Protein AF-A0A829RAF0-F1 (afdb_monomer_lite)

Organism: NCBI:txid1265827

Secondary structure (DSSP, 8-state):
-HHHHTT---SSHHHHHHHHHHTT--HHHHHHHHHHHHHHHHS--TT---SSS-HHHHHHHHHHHHHHHIIIIIHHHHHHHHHHTS-HHHHHHHHHHHT-

pLDDT: mean 83.99, std 12.8, range [47.84, 96.81]

Sequence (100 aa):
MLLHHLNYHGKSIDSSIKKAVEQGLSPKIQKAMDTLRVIGNNSVHPGQIDVHDDKETAKTLLLLLNVIVEHQITTPNMIDSLFDELPEGAKKHIEKRDKN

Structure (mmCIF, N/CA/C/O backbone):
data_AF-A0A829RAF0-F1
#
_entry.id   AF-A0A829RAF0-F1
#
loop_
_atom_site.group_PDB
_atom_site.id
_atom_site.type_symbol
_atom_site.label_atom_id
_atom_site.label_alt_id
_atom_site.label_comp_id
_atom_site.label_asym_id
_atom_site.label_entity_id
_atom_site.label_seq_id
_atom_site.pdbx_PDB_ins_code
_atom_site.Cartn_x
_atom_site.Cartn_y
_atom_site.Cartn_z
_atom_site.occupancy
_atom_site.B_iso_or_equiv
_atom_site.auth_seq_id
_atom_site.auth_comp_id
_atom_site.auth_asym_id
_atom_site.auth_atom_id
_atom_site.pdbx_PDB_model_num
ATOM 1 N N . MET A 1 1 ? -5.363 0.437 -14.831 1.00 63.09 1 MET A N 1
ATOM 2 C CA . MET A 1 1 ? -4.052 0.621 -14.166 1.00 63.09 1 MET A CA 1
ATOM 3 C C . MET A 1 1 ? -4.282 0.586 -12.657 1.00 63.09 1 MET A C 1
ATOM 5 O O . MET A 1 1 ? -5.247 1.206 -12.230 1.00 63.09 1 MET A O 1
ATOM 9 N N . LEU A 1 2 ? -3.471 -0.143 -11.875 1.00 74.94 2 LEU A N 1
ATOM 10 C CA . LEU A 1 2 ? -3.693 -0.417 -10.436 1.00 74.94 2 LEU A CA 1
ATOM 11 C C . LEU A 1 2 ? -4.069 0.826 -9.612 1.00 74.94 2 LEU A C 1
ATOM 13 O O . LEU A 1 2 ? -5.008 0.782 -8.830 1.00 74.94 2 LEU A O 1
ATOM 17 N N . LEU A 1 3 ? -3.389 1.951 -9.836 1.00 78.75 3 LEU A N 1
ATOM 18 C CA . LEU A 1 3 ? -3.630 3.196 -9.097 1.00 78.75 3 LEU A CA 1
ATOM 19 C C . LEU A 1 3 ? -5.065 3.724 -9.257 1.00 78.75 3 LEU A C 1
ATOM 21 O O . LEU A 1 3 ? -5.618 4.272 -8.314 1.00 78.75 3 LEU A O 1
ATOM 25 N N . HIS A 1 4 ? -5.712 3.488 -10.403 1.00 80.62 4 HIS A N 1
ATOM 26 C CA . HIS A 1 4 ? -7.125 3.841 -10.581 1.00 80.62 4 HIS A CA 1
ATOM 27 C C . HIS A 1 4 ? -8.058 2.957 -9.752 1.00 80.62 4 HIS A C 1
ATOM 29 O O . HIS A 1 4 ? -9.104 3.430 -9.328 1.00 80.62 4 HIS A O 1
ATOM 35 N N . HIS A 1 5 ? -7.699 1.690 -9.533 1.00 81.19 5 HIS A N 1
ATOM 36 C CA . HIS A 1 5 ? -8.484 0.789 -8.688 1.00 81.19 5 HIS A CA 1
ATOM 37 C C . HIS A 1 5 ? -8.390 1.181 -7.208 1.00 81.19 5 HIS A C 1
ATOM 39 O O . HIS A 1 5 ? -9.333 0.985 -6.457 1.00 81.19 5 HIS A O 1
ATOM 45 N N . LEU A 1 6 ? -7.281 1.816 -6.821 1.00 81.25 6 LEU A N 1
ATOM 46 C CA . LEU A 1 6 ? -7.078 2.409 -5.500 1.00 81.25 6 LEU A CA 1
ATOM 47 C C . LEU A 1 6 ? -7.655 3.836 -5.382 1.00 81.25 6 LEU A C 1
ATOM 49 O O . LEU A 1 6 ? -7.320 4.556 -4.451 1.00 81.25 6 LEU A O 1
ATOM 53 N N . ASN A 1 7 ? -8.490 4.275 -6.334 1.00 82.56 7 ASN A N 1
ATOM 54 C CA . ASN A 1 7 ? -9.079 5.624 -6.403 1.00 82.56 7 ASN A CA 1
ATOM 55 C C . ASN A 1 7 ? -8.063 6.783 -6.520 1.00 82.56 7 ASN A C 1
ATOM 57 O O . ASN A 1 7 ? -8.406 7.960 -6.369 1.00 82.56 7 ASN A O 1
ATOM 61 N N . TYR A 1 8 ? -6.810 6.489 -6.876 1.00 82.75 8 TYR A N 1
ATOM 62 C CA . TYR A 1 8 ? -5.773 7.487 -7.128 1.00 82.75 8 TYR A CA 1
ATOM 63 C C . TYR A 1 8 ? -5.784 7.912 -8.601 1.00 82.75 8 TYR A C 1
ATOM 65 O O . TYR A 1 8 ? -4.987 7.458 -9.424 1.00 82.75 8 TYR A O 1
ATOM 73 N N . HIS A 1 9 ? -6.723 8.788 -8.959 1.00 81.69 9 HIS A N 1
ATOM 74 C CA . HIS A 1 9 ? -6.899 9.250 -10.340 1.00 81.69 9 HIS A CA 1
ATOM 75 C C . HIS A 1 9 ? -5.952 10.403 -10.693 1.00 81.69 9 HIS A C 1
ATOM 77 O O . HIS A 1 9 ? -6.210 11.548 -10.320 1.00 81.69 9 HIS A O 1
ATOM 83 N N . GLY A 1 10 ? -4.884 10.147 -11.445 1.00 77.81 10 GLY A N 1
ATOM 84 C CA . GLY A 1 10 ? -3.968 11.168 -11.965 1.00 77.81 10 GLY A CA 1
ATOM 85 C C . GLY A 1 10 ? -3.955 11.252 -13.496 1.00 77.81 10 GLY A C 1
ATOM 86 O O . GLY A 1 10 ? -4.405 10.346 -14.188 1.00 77.81 10 GLY A O 1
ATOM 87 N N . LYS A 1 11 ? -3.408 12.347 -14.040 1.00 80.88 11 LYS A N 1
ATOM 88 C CA . LYS A 1 11 ? -3.157 12.497 -15.492 1.00 80.88 11 LYS A CA 1
ATOM 89 C C . LYS A 1 11 ? -1.981 11.631 -15.973 1.00 80.88 11 LYS A C 1
ATOM 91 O O . LYS A 1 11 ? -1.872 11.328 -17.153 1.00 80.88 11 LYS A O 1
ATOM 96 N N . SER A 1 12 ? -1.100 11.258 -15.051 1.00 83.50 12 SER A N 1
ATOM 97 C CA . SER A 1 12 ? 0.061 10.381 -15.218 1.00 83.50 12 SER A CA 1
ATOM 98 C C . SER A 1 12 ? 0.228 9.479 -13.987 1.00 83.50 12 SER A C 1
ATOM 100 O O . SER A 1 12 ? -0.347 9.761 -12.927 1.00 83.50 12 SER A O 1
ATOM 102 N N . ILE A 1 13 ? 1.049 8.426 -14.095 1.00 81.12 13 ILE A N 1
ATOM 103 C CA . ILE A 1 13 ? 1.405 7.556 -12.955 1.00 81.12 13 ILE A CA 1
ATOM 104 C C . ILE A 1 13 ? 1.984 8.388 -11.806 1.00 81.12 13 ILE A C 1
ATOM 106 O O . ILE A 1 13 ? 1.534 8.259 -10.676 1.00 81.12 13 ILE A O 1
ATOM 110 N N . ASP A 1 14 ? 2.901 9.305 -12.113 1.00 86.00 14 ASP A N 1
ATOM 111 C CA . ASP A 1 14 ? 3.519 10.214 -11.142 1.00 86.00 14 ASP A CA 1
ATOM 112 C C . ASP A 1 14 ? 2.475 11.054 -10.383 1.00 86.00 14 ASP A C 1
ATOM 114 O O . ASP A 1 14 ? 2.416 11.043 -9.154 1.00 86.00 14 ASP A O 1
ATOM 118 N N . SER A 1 15 ? 1.539 11.678 -11.108 1.00 87.00 15 SER A N 1
ATOM 119 C CA . SER A 1 15 ? 0.463 12.452 -10.474 1.00 87.00 15 SER A CA 1
ATOM 120 C C . SER A 1 15 ? -0.509 11.590 -9.657 1.00 87.00 15 SER A C 1
ATOM 122 O O . SER A 1 15 ? -1.127 12.088 -8.719 1.00 87.00 15 SER A O 1
ATOM 124 N N . SER A 1 16 ? -0.645 10.306 -9.999 1.00 85.62 16 SER A N 1
ATOM 125 C CA . SER A 1 16 ? -1.468 9.351 -9.251 1.00 85.62 16 SER A CA 1
ATOM 126 C C . SER A 1 16 ? -0.775 8.955 -7.943 1.00 85.62 16 SER A C 1
ATOM 128 O O . SER A 1 16 ? -1.414 8.947 -6.896 1.00 85.62 16 SER A O 1
ATOM 130 N N . ILE A 1 17 ? 0.543 8.722 -7.977 1.00 85.62 17 ILE A N 1
ATOM 131 C CA . ILE A 1 17 ? 1.361 8.464 -6.781 1.00 85.62 17 ILE A CA 1
ATOM 132 C C . ILE A 1 17 ? 1.329 9.677 -5.847 1.00 85.62 17 ILE A C 1
ATOM 134 O O . ILE A 1 17 ? 1.093 9.519 -4.652 1.00 85.62 17 ILE A O 1
ATOM 138 N N . LYS A 1 18 ? 1.472 10.897 -6.382 1.00 87.69 18 LYS A N 1
ATOM 139 C CA . LYS A 1 18 ? 1.368 12.125 -5.580 1.00 87.69 18 LYS A CA 1
ATOM 140 C C . LYS A 1 18 ? 0.036 12.214 -4.825 1.00 87.69 18 LYS A C 1
ATOM 142 O O . LYS A 1 18 ? 0.035 12.491 -3.630 1.00 87.69 18 LYS A O 1
ATOM 147 N N . LYS A 1 19 ? -1.086 11.924 -5.494 1.00 88.00 19 LYS A N 1
ATOM 148 C CA . LYS A 1 19 ? -2.410 11.891 -4.849 1.00 88.00 19 LYS A CA 1
ATOM 149 C C . LYS A 1 19 ? -2.517 10.819 -3.772 1.00 88.00 19 LYS A C 1
ATOM 151 O O . LYS A 1 19 ? -3.146 11.059 -2.749 1.00 88.00 19 LYS A O 1
ATOM 156 N N . ALA A 1 20 ? -1.907 9.655 -3.984 1.00 85.31 20 ALA A N 1
ATOM 157 C CA . ALA A 1 20 ? -1.882 8.604 -2.976 1.00 85.31 20 ALA A CA 1
ATOM 158 C C . ALA A 1 20 ? -1.172 9.075 -1.697 1.00 85.31 20 ALA A C 1
ATOM 160 O O . ALA A 1 20 ? -1.678 8.882 -0.595 1.00 85.31 20 ALA A O 1
ATOM 161 N N . VAL A 1 21 ? -0.041 9.769 -1.842 1.00 88.12 21 VAL A N 1
ATOM 162 C CA . VAL A 1 21 ? 0.699 10.359 -0.714 1.00 88.12 21 VAL A CA 1
ATOM 163 C C . VAL A 1 21 ? -0.134 11.411 0.019 1.00 88.12 21 VAL A C 1
ATOM 165 O O . VAL A 1 21 ? -0.197 11.386 1.245 1.00 88.12 21 VAL A O 1
ATOM 168 N N . GLU A 1 22 ? -0.824 12.291 -0.711 1.00 87.75 22 GLU A N 1
ATOM 169 C CA . GLU A 1 22 ? -1.745 13.283 -0.128 1.00 87.75 22 GLU A CA 1
ATOM 170 C C . GLU A 1 22 ? -2.890 12.630 0.670 1.00 87.75 22 GLU A C 1
ATOM 172 O O . GLU A 1 22 ? -3.382 13.217 1.629 1.00 87.75 22 GLU A O 1
ATOM 177 N N . GLN A 1 23 ? -3.281 11.402 0.316 1.00 85.75 23 GLN A N 1
ATOM 178 C CA . GLN A 1 23 ? -4.303 10.609 1.009 1.00 85.75 23 GLN A CA 1
ATOM 179 C C . GLN A 1 23 ? -3.743 9.728 2.141 1.00 85.75 23 GLN A C 1
ATOM 181 O O . GLN A 1 23 ? -4.462 8.891 2.682 1.00 85.75 23 GLN A O 1
ATOM 186 N N . GLY A 1 24 ? -2.477 9.913 2.527 1.00 85.62 24 GLY A N 1
ATOM 187 C CA . GLY A 1 24 ? -1.875 9.219 3.669 1.00 85.62 24 GLY A CA 1
ATOM 188 C C . GLY A 1 24 ? -1.171 7.906 3.326 1.00 85.62 24 GLY A C 1
ATOM 189 O O . GLY A 1 24 ? -0.927 7.095 4.221 1.00 85.62 24 GLY A O 1
ATOM 190 N N . LEU A 1 25 ? -0.811 7.679 2.056 1.00 88.25 25 LEU A N 1
ATOM 191 C CA . LEU A 1 25 ? -0.010 6.517 1.674 1.00 88.25 25 LEU A CA 1
ATOM 192 C C . LEU A 1 25 ? 1.313 6.479 2.456 1.00 88.25 25 LEU A C 1
ATOM 194 O O . LEU A 1 25 ? 2.054 7.460 2.526 1.00 88.25 25 LEU A O 1
ATOM 198 N N . SER A 1 26 ? 1.646 5.305 2.992 1.00 90.62 26 SER A N 1
ATOM 199 C CA . SER A 1 26 ? 2.917 5.083 3.683 1.00 90.62 26 SER A CA 1
ATOM 200 C C . SER A 1 26 ? 4.118 5.427 2.783 1.00 90.62 26 SER A C 1
ATOM 202 O O . SER A 1 26 ? 4.180 4.943 1.645 1.00 90.62 26 SER A O 1
ATOM 204 N N . PRO A 1 27 ? 5.146 6.137 3.297 1.00 91.38 27 PRO A N 1
ATOM 205 C CA . PRO A 1 27 ? 6.362 6.446 2.539 1.00 91.38 27 PRO A CA 1
ATOM 206 C C . PRO A 1 27 ? 7.074 5.209 1.972 1.00 91.38 27 PRO A C 1
ATOM 208 O O . PRO A 1 27 ? 7.778 5.291 0.967 1.00 91.38 27 PRO A O 1
ATOM 211 N N . LYS A 1 28 ? 6.909 4.038 2.605 1.00 91.56 28 LYS A N 1
ATOM 212 C CA . LYS A 1 28 ? 7.470 2.774 2.100 1.00 91.56 28 LYS A CA 1
ATOM 213 C C . LYS A 1 28 ? 6.742 2.288 0.846 1.00 91.56 28 LYS A C 1
ATOM 215 O O . LYS A 1 28 ? 7.393 1.837 -0.091 1.00 91.56 28 LYS A O 1
ATOM 220 N N . ILE A 1 29 ? 5.415 2.408 0.815 1.00 91.06 29 ILE A N 1
ATOM 221 C CA . ILE A 1 29 ? 4.608 1.999 -0.339 1.00 91.06 29 ILE A CA 1
ATOM 222 C C . ILE A 1 29 ? 4.778 2.986 -1.492 1.00 91.06 29 ILE A C 1
ATOM 224 O O . ILE A 1 29 ? 4.894 2.555 -2.636 1.00 91.06 29 ILE A O 1
ATOM 228 N N . GLN A 1 30 ? 4.922 4.282 -1.200 1.00 91.50 30 GLN A N 1
ATOM 229 C CA . GLN A 1 30 ? 5.307 5.271 -2.207 1.00 91.50 30 GLN A CA 1
ATOM 230 C C . GLN A 1 30 ? 6.608 4.866 -2.918 1.00 91.50 30 GLN A C 1
ATOM 232 O O . GLN A 1 30 ? 6.632 4.770 -4.142 1.00 91.50 30 GLN A O 1
ATOM 237 N N . LYS A 1 31 ? 7.664 4.530 -2.162 1.00 92.56 31 LYS A N 1
ATOM 238 C CA . LYS A 1 31 ? 8.936 4.062 -2.742 1.00 92.56 31 LYS A CA 1
ATOM 239 C C . LYS A 1 31 ? 8.759 2.830 -3.630 1.00 92.56 31 LYS A C 1
ATOM 241 O O . LYS A 1 31 ? 9.392 2.751 -4.681 1.00 92.56 31 LYS A O 1
ATOM 246 N N . ALA A 1 32 ? 7.908 1.883 -3.235 1.00 91.06 32 ALA A N 1
ATOM 247 C CA . ALA A 1 32 ? 7.613 0.706 -4.051 1.00 91.06 32 ALA A CA 1
ATOM 248 C C . ALA A 1 32 ? 6.926 1.088 -5.375 1.00 91.06 32 ALA A C 1
ATOM 250 O O . ALA A 1 32 ? 7.331 0.607 -6.433 1.00 91.06 32 ALA A O 1
ATOM 251 N N . MET A 1 33 ? 5.943 1.995 -5.335 1.00 90.56 33 MET A N 1
ATOM 252 C CA . MET A 1 33 ? 5.252 2.500 -6.527 1.00 90.56 33 MET A CA 1
ATOM 253 C C . MET A 1 33 ? 6.185 3.287 -7.457 1.00 90.56 33 MET A C 1
ATOM 255 O O . MET A 1 33 ? 6.153 3.083 -8.671 1.00 90.56 33 MET A O 1
ATOM 259 N N . ASP A 1 34 ? 7.044 4.144 -6.903 1.00 90.38 34 ASP A N 1
ATOM 260 C CA . ASP A 1 34 ? 8.038 4.900 -7.671 1.00 90.38 34 ASP A CA 1
ATOM 261 C C . ASP A 1 34 ? 9.054 3.971 -8.341 1.00 90.38 34 ASP A C 1
ATOM 263 O O . ASP A 1 34 ? 9.379 4.143 -9.517 1.00 90.38 34 ASP A O 1
ATOM 267 N N . THR A 1 35 ? 9.501 2.938 -7.623 1.00 89.44 35 THR A N 1
ATOM 268 C CA . THR A 1 35 ? 10.412 1.919 -8.162 1.00 89.44 35 THR A CA 1
ATOM 269 C C . THR A 1 35 ? 9.752 1.152 -9.307 1.00 89.44 35 THR A C 1
ATOM 271 O O . THR A 1 35 ? 10.342 1.024 -10.379 1.00 89.44 35 THR A O 1
ATOM 274 N N . LEU A 1 36 ? 8.502 0.711 -9.124 1.00 87.62 36 LEU A N 1
ATOM 275 C CA . LEU A 1 36 ? 7.722 0.029 -10.159 1.00 87.62 36 LEU A CA 1
ATOM 276 C C . LEU A 1 36 ? 7.572 0.903 -11.413 1.00 87.62 36 LEU A C 1
ATOM 278 O O . LEU A 1 36 ? 7.753 0.414 -12.526 1.00 87.62 36 LEU A O 1
ATOM 282 N N . ARG A 1 37 ? 7.286 2.202 -11.241 1.00 87.81 37 ARG A N 1
ATOM 283 C CA . ARG A 1 37 ? 7.161 3.165 -12.344 1.00 87.81 37 ARG A CA 1
ATOM 284 C C . ARG A 1 37 ? 8.468 3.312 -13.119 1.00 87.81 37 ARG A C 1
ATOM 286 O O . ARG A 1 37 ? 8.443 3.320 -14.345 1.00 87.81 37 ARG A O 1
ATOM 293 N N . VAL A 1 38 ? 9.591 3.486 -12.423 1.00 86.06 38 VAL A N 1
ATOM 294 C CA . VAL A 1 38 ? 10.898 3.688 -13.066 1.00 86.06 38 VAL A CA 1
ATOM 295 C C . VAL A 1 38 ? 11.324 2.435 -13.824 1.00 86.06 38 VAL A C 1
ATOM 297 O O . VAL A 1 38 ? 11.667 2.541 -14.996 1.00 86.06 38 VAL A O 1
ATOM 300 N N . ILE A 1 39 ? 11.249 1.259 -13.192 1.00 82.38 39 ILE A N 1
ATOM 301 C CA . ILE A 1 39 ? 11.627 -0.005 -13.836 1.00 82.38 39 ILE A CA 1
ATOM 302 C C . ILE A 1 39 ? 10.703 -0.280 -15.028 1.00 82.38 39 ILE A C 1
ATOM 304 O O . ILE A 1 39 ? 11.190 -0.477 -16.133 1.00 82.38 39 ILE A O 1
ATOM 308 N N . GLY A 1 40 ? 9.381 -0.194 -14.847 1.00 76.00 40 GLY A N 1
ATOM 309 C CA . GLY A 1 40 ? 8.420 -0.475 -15.918 1.00 76.00 40 GLY A CA 1
ATOM 310 C C . GLY A 1 40 ? 8.540 0.466 -17.122 1.00 76.00 40 GLY A C 1
ATOM 311 O O . GLY A 1 40 ? 8.347 0.030 -18.252 1.00 76.00 40 GLY A O 1
ATOM 312 N N . ASN A 1 41 ? 8.897 1.736 -16.902 1.00 75.81 41 ASN A N 1
ATOM 313 C CA . ASN A 1 41 ? 9.143 2.684 -17.992 1.00 75.81 41 ASN A CA 1
ATOM 314 C C . ASN A 1 41 ? 10.490 2.453 -18.696 1.00 75.81 41 ASN A C 1
ATOM 316 O O . ASN A 1 41 ? 10.611 2.780 -19.873 1.00 75.81 41 ASN A O 1
ATOM 320 N N . ASN A 1 42 ? 11.495 1.928 -17.991 1.00 69.62 42 ASN A N 1
ATOM 321 C CA . ASN A 1 42 ? 12.823 1.667 -18.549 1.00 69.62 42 ASN A CA 1
ATOM 322 C C . ASN A 1 42 ? 12.903 0.312 -19.275 1.00 69.62 42 ASN A C 1
ATOM 324 O O . ASN A 1 42 ? 13.722 0.166 -20.174 1.00 69.62 42 ASN A O 1
ATOM 328 N N . SER A 1 43 ? 12.037 -0.647 -18.931 1.00 64.00 43 SER A N 1
ATOM 329 C CA . SER A 1 43 ? 11.925 -1.969 -19.575 1.00 64.00 43 SER A CA 1
ATOM 330 C C . SER A 1 43 ? 11.328 -1.947 -20.987 1.00 64.00 43 SER A C 1
ATOM 332 O O . SER A 1 43 ? 11.266 -2.973 -21.654 1.00 64.00 43 SER A O 1
ATOM 334 N N . VAL A 1 44 ? 10.857 -0.794 -21.470 1.00 56.12 44 VAL A N 1
ATOM 335 C CA . VAL A 1 44 ? 10.215 -0.663 -22.785 1.00 56.12 44 VAL A CA 1
ATOM 336 C C . VAL A 1 44 ? 11.073 0.171 -23.735 1.00 56.12 44 VAL A C 1
ATOM 338 O O . VAL A 1 44 ? 10.817 1.352 -23.956 1.00 56.12 44 VAL A O 1
ATOM 341 N N . HIS A 1 45 ? 12.084 -0.442 -24.355 1.00 54.94 45 HIS A N 1
ATOM 342 C CA . HIS A 1 45 ? 12.675 0.125 -25.568 1.00 54.94 45 HIS A CA 1
ATOM 343 C C . HIS A 1 45 ? 11.731 -0.128 -26.760 1.00 54.94 45 HIS A C 1
ATOM 345 O O . HIS A 1 45 ? 11.458 -1.284 -27.093 1.00 54.94 45 HIS A O 1
ATOM 351 N N . PRO A 1 46 ? 11.201 0.913 -27.432 1.00 50.59 46 PRO A N 1
ATOM 352 C CA . PRO A 1 46 ? 10.329 0.714 -28.585 1.00 50.59 46 PRO A CA 1
ATOM 353 C C . PRO A 1 46 ? 11.114 0.074 -29.740 1.00 50.59 46 PRO A C 1
ATOM 355 O O . PRO A 1 46 ? 12.058 0.676 -30.245 1.00 50.59 46 PRO A O 1
ATOM 358 N N . GLY A 1 47 ? 10.708 -1.120 -30.186 1.00 51.03 47 GLY A N 1
ATOM 359 C CA . GLY A 1 47 ? 11.194 -1.720 -31.438 1.00 51.03 47 GLY A CA 1
ATOM 360 C C . GLY A 1 47 ? 12.077 -2.967 -31.328 1.00 51.03 47 GLY A C 1
ATOM 361 O O . GLY A 1 47 ? 12.493 -3.469 -32.370 1.00 51.03 47 GLY A O 1
ATOM 362 N N . GLN A 1 48 ? 12.332 -3.510 -30.133 1.00 52.81 48 GLN A N 1
AT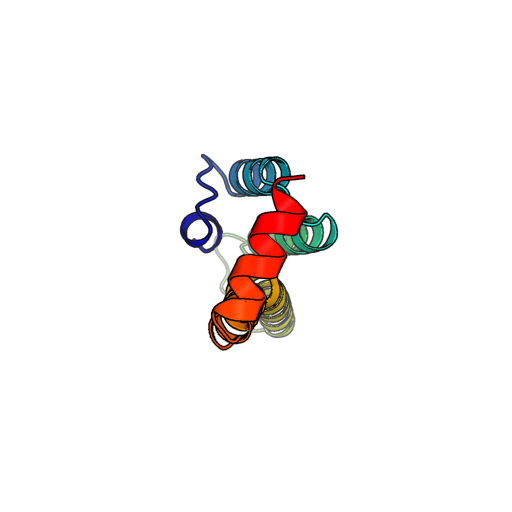OM 363 C CA . GLN A 1 48 ? 12.974 -4.823 -29.979 1.00 52.81 48 GLN A CA 1
ATOM 364 C C . GLN A 1 48 ? 12.211 -5.682 -28.968 1.00 52.81 48 GLN A C 1
ATOM 366 O O . GLN A 1 48 ? 12.001 -5.276 -27.830 1.00 52.81 48 GLN A O 1
ATOM 371 N N . ILE A 1 49 ? 11.776 -6.868 -29.401 1.00 47.84 49 ILE A N 1
ATOM 372 C CA . ILE A 1 49 ? 11.367 -7.936 -28.486 1.00 47.84 49 ILE A CA 1
ATOM 373 C C . ILE A 1 49 ? 12.661 -8.657 -28.123 1.00 47.84 49 ILE A C 1
ATOM 375 O O . ILE A 1 49 ? 13.114 -9.520 -28.875 1.00 47.84 49 ILE A O 1
ATOM 379 N N . ASP A 1 50 ? 13.286 -8.259 -27.019 1.00 56.78 50 ASP A N 1
ATOM 380 C CA . ASP A 1 50 ? 14.343 -9.075 -26.440 1.00 56.78 50 ASP A CA 1
ATOM 381 C C . ASP A 1 50 ? 13.680 -10.245 -25.699 1.00 56.78 50 ASP A C 1
ATOM 383 O O . ASP A 1 50 ? 12.886 -10.063 -24.779 1.00 56.78 50 ASP A O 1
ATOM 387 N N . VAL A 1 51 ? 13.923 -11.459 -26.189 1.00 52.19 51 VAL A N 1
ATOM 388 C CA . VAL A 1 51 ? 13.317 -12.701 -25.683 1.00 52.19 51 VAL A CA 1
ATOM 389 C C . VAL A 1 51 ? 14.132 -13.287 -2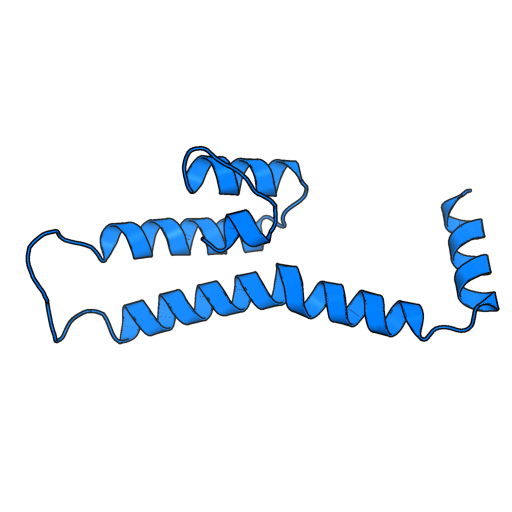4.515 1.00 52.19 51 VAL A C 1
ATOM 391 O O 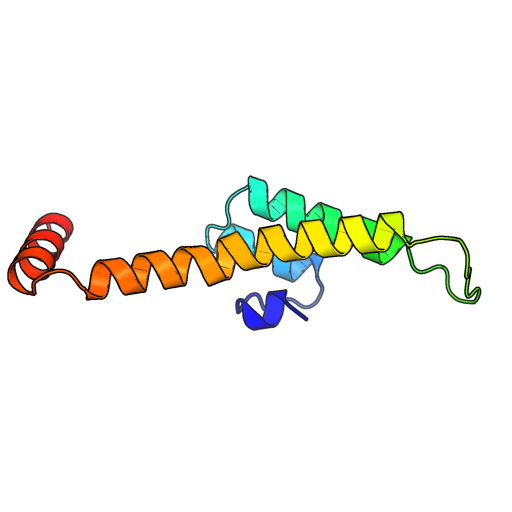. VAL A 1 51 ? 13.714 -14.271 -23.902 1.00 52.19 51 VAL A O 1
ATOM 394 N N . HIS A 1 52 ? 15.297 -12.700 -24.218 1.00 51.66 52 HIS A N 1
ATOM 395 C CA . HIS A 1 52 ? 16.220 -13.106 -23.159 1.00 51.66 52 HIS A CA 1
ATOM 396 C C . HIS A 1 52 ? 16.284 -12.107 -21.999 1.00 51.66 52 HIS A C 1
ATOM 398 O O . HIS A 1 52 ? 16.497 -12.539 -20.861 1.00 51.66 52 HIS A O 1
ATOM 404 N N . ASP A 1 53 ? 16.056 -10.821 -22.257 1.00 55.88 53 ASP A N 1
ATOM 405 C CA . ASP A 1 53 ? 15.894 -9.823 -21.202 1.00 55.88 53 ASP A CA 1
ATOM 406 C C . ASP A 1 53 ? 14.538 -9.970 -20.489 1.00 55.88 53 ASP A C 1
ATOM 408 O O . ASP A 1 53 ? 13.549 -10.462 -21.023 1.00 55.88 53 ASP A O 1
ATOM 412 N N . ASP A 1 54 ? 14.495 -9.534 -19.234 1.00 69.56 54 ASP A N 1
ATOM 413 C CA . ASP A 1 54 ? 13.278 -9.284 -18.456 1.00 69.56 54 ASP A CA 1
ATOM 414 C C . ASP A 1 54 ? 12.582 -10.420 -17.689 1.00 69.56 54 ASP A C 1
ATOM 416 O O . ASP A 1 54 ? 11.607 -10.131 -16.997 1.00 69.56 54 ASP A O 1
ATOM 420 N N . LYS A 1 55 ? 13.083 -11.665 -17.602 1.00 75.44 55 LYS A N 1
ATOM 421 C CA . LYS A 1 55 ? 12.497 -12.615 -16.613 1.00 75.44 55 LYS A CA 1
ATOM 422 C C . LYS A 1 55 ? 12.695 -12.140 -15.167 1.00 75.44 55 LYS A C 1
ATOM 424 O O . LYS A 1 55 ? 11.765 -12.198 -14.362 1.00 75.44 55 LYS A O 1
ATOM 429 N N . GLU A 1 56 ? 13.896 -11.680 -14.825 1.00 79.25 56 GLU A N 1
ATOM 430 C CA . GLU A 1 56 ? 14.191 -11.154 -13.483 1.00 79.25 56 GLU A CA 1
ATOM 431 C C . GLU A 1 56 ? 13.541 -9.785 -13.248 1.00 79.25 56 GLU A C 1
ATOM 433 O O . GLU A 1 56 ? 13.033 -9.517 -12.156 1.00 79.25 56 GLU A O 1
ATOM 438 N N . THR A 1 57 ? 13.450 -8.951 -14.283 1.00 80.19 57 THR A N 1
ATOM 439 C CA . THR A 1 57 ? 12.721 -7.683 -14.215 1.00 80.19 57 THR A CA 1
ATOM 440 C C . THR A 1 57 ? 11.227 -7.911 -14.019 1.00 80.19 57 THR A C 1
ATOM 442 O O . THR A 1 57 ? 10.643 -7.330 -13.111 1.00 80.19 57 THR A O 1
ATOM 445 N N . ALA A 1 58 ? 10.607 -8.821 -14.774 1.00 82.38 58 ALA A N 1
ATOM 446 C CA . ALA A 1 58 ? 9.204 -9.194 -14.616 1.00 82.38 58 ALA A CA 1
ATOM 447 C C . ALA A 1 58 ? 8.925 -9.765 -13.222 1.00 82.38 58 ALA A C 1
ATOM 449 O O . ALA A 1 58 ? 7.940 -9.380 -12.593 1.00 82.38 58 ALA A O 1
ATOM 450 N N . LYS A 1 59 ? 9.808 -10.625 -12.693 1.00 86.88 59 LYS A N 1
ATOM 451 C CA . LYS A 1 59 ? 9.722 -11.089 -11.298 1.00 86.88 59 LYS A CA 1
ATOM 452 C C . LYS A 1 59 ? 9.781 -9.925 -10.311 1.00 86.88 59 LYS A C 1
ATOM 454 O O . LYS A 1 59 ? 8.984 -9.887 -9.380 1.00 86.88 59 LYS A O 1
ATOM 459 N N . THR A 1 60 ? 10.694 -8.979 -10.516 1.00 85.50 60 THR A N 1
ATOM 460 C CA . THR A 1 60 ? 10.854 -7.802 -9.649 1.00 85.50 60 THR A CA 1
ATOM 461 C C . THR A 1 60 ? 9.622 -6.897 -9.704 1.00 85.50 60 THR A C 1
ATOM 463 O O . THR A 1 60 ? 9.106 -6.492 -8.664 1.00 85.50 60 THR A O 1
ATOM 466 N N . LEU A 1 61 ? 9.098 -6.628 -10.901 1.00 87.38 61 LEU A N 1
ATOM 467 C CA . LEU A 1 61 ? 7.870 -5.860 -11.109 1.00 87.38 61 LEU A CA 1
ATOM 468 C C . LEU A 1 61 ? 6.665 -6.552 -10.458 1.00 87.38 61 LEU A C 1
ATOM 470 O O . LEU A 1 61 ? 5.882 -5.895 -9.773 1.00 87.38 61 LEU A O 1
ATOM 474 N N . LEU A 1 62 ? 6.538 -7.874 -10.611 1.00 90.06 62 LEU A N 1
ATOM 475 C CA . LEU A 1 62 ? 5.472 -8.656 -9.982 1.00 90.06 62 LEU A CA 1
ATOM 476 C C . LEU A 1 62 ? 5.597 -8.661 -8.453 1.00 90.06 62 LEU A C 1
ATOM 478 O O . LEU A 1 62 ? 4.595 -8.529 -7.758 1.00 90.06 62 LEU A O 1
ATOM 482 N N . LEU A 1 63 ? 6.816 -8.754 -7.917 1.00 91.81 63 LEU A N 1
ATOM 483 C CA . LEU A 1 63 ? 7.066 -8.655 -6.481 1.00 91.81 63 LEU A CA 1
ATOM 484 C C . LEU A 1 63 ? 6.633 -7.289 -5.936 1.00 91.81 63 LEU A C 1
ATOM 486 O O . LEU A 1 63 ? 5.906 -7.227 -4.947 1.00 91.81 63 LEU A O 1
ATOM 490 N N . LEU A 1 64 ? 7.037 -6.198 -6.594 1.00 89.75 64 LEU A N 1
ATOM 491 C CA . LEU A 1 64 ? 6.640 -4.841 -6.211 1.00 89.75 64 LEU A CA 1
ATOM 492 C C . LEU A 1 64 ? 5.121 -4.658 -6.286 1.00 89.75 64 LEU A C 1
ATOM 494 O O . LEU A 1 64 ? 4.529 -4.089 -5.369 1.00 89.75 64 LEU A O 1
ATOM 498 N N . LEU A 1 65 ? 4.484 -5.181 -7.338 1.00 89.75 65 LEU A N 1
ATOM 499 C CA . LEU A 1 65 ? 3.030 -5.179 -7.480 1.00 89.75 65 LEU A CA 1
ATOM 500 C C . LEU A 1 65 ? 2.351 -5.912 -6.317 1.00 89.75 65 LEU A C 1
ATOM 502 O O . LEU A 1 65 ? 1.426 -5.365 -5.720 1.00 89.75 65 LEU A O 1
ATOM 506 N N . ASN A 1 66 ? 2.834 -7.105 -5.964 1.00 93.38 66 ASN A N 1
ATOM 507 C CA . ASN A 1 66 ? 2.292 -7.889 -4.857 1.00 93.38 66 ASN A CA 1
ATOM 508 C C . ASN A 1 66 ? 2.410 -7.141 -3.529 1.00 93.38 66 ASN A C 1
ATOM 510 O O . ASN A 1 66 ? 1.436 -7.081 -2.791 1.00 93.38 66 ASN A O 1
ATOM 514 N N . VAL A 1 67 ? 3.553 -6.507 -3.244 1.00 93.12 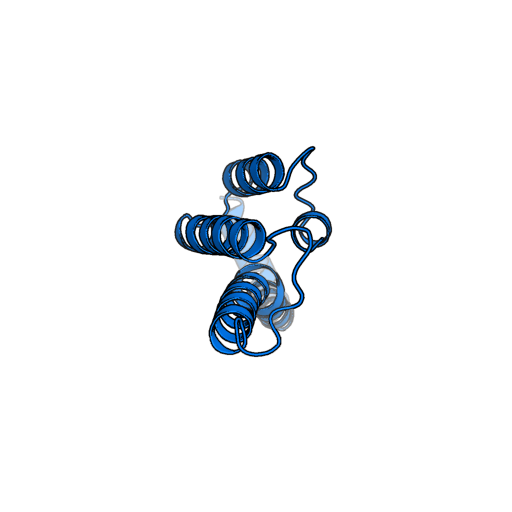67 VAL A N 1
ATOM 515 C CA . VAL A 1 67 ? 3.721 -5.698 -2.023 1.00 93.12 67 VAL A CA 1
ATOM 516 C C . VAL A 1 67 ? 2.708 -4.551 -1.969 1.00 93.12 67 VAL A C 1
ATOM 518 O O . VAL A 1 67 ? 2.133 -4.282 -0.913 1.00 93.12 67 VAL A O 1
ATOM 521 N N . ILE A 1 68 ? 2.475 -3.871 -3.096 1.00 89.81 68 ILE A N 1
ATOM 522 C CA . ILE A 1 68 ? 1.510 -2.768 -3.164 1.00 89.81 68 ILE A CA 1
ATOM 523 C C . ILE A 1 68 ? 0.086 -3.283 -2.929 1.00 89.81 68 ILE A C 1
ATOM 525 O O . ILE A 1 68 ? -0.628 -2.716 -2.107 1.00 89.81 68 ILE A O 1
ATOM 529 N N . VAL A 1 69 ? -0.325 -4.349 -3.621 1.00 91.44 69 VAL A N 1
ATOM 530 C CA . VAL A 1 69 ? -1.667 -4.943 -3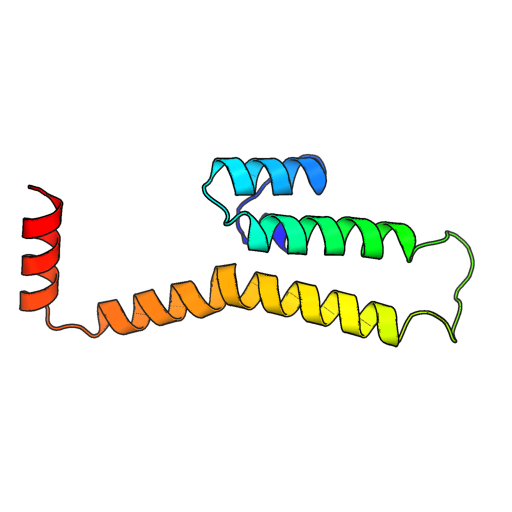.481 1.00 91.44 69 VAL A CA 1
ATOM 531 C C . VAL A 1 69 ? -1.895 -5.452 -2.062 1.00 91.44 69 VAL A C 1
ATOM 533 O O . VAL A 1 69 ? -2.931 -5.160 -1.470 1.00 91.44 69 VAL A O 1
ATOM 536 N N . GLU A 1 70 ? -0.912 -6.142 -1.490 1.00 93.75 70 GLU A N 1
ATOM 537 C CA . GLU A 1 70 ? -1.000 -6.692 -0.142 1.00 93.75 70 GLU A CA 1
ATOM 538 C C . GLU A 1 70 ? -1.264 -5.594 0.889 1.00 93.75 70 GLU A C 1
ATOM 540 O O . GLU A 1 70 ? -2.187 -5.690 1.694 1.00 93.75 70 GLU A O 1
ATOM 545 N N . HIS A 1 71 ? -0.506 -4.499 0.826 1.00 92.38 71 HIS A N 1
ATOM 546 C CA . HIS A 1 71 ? -0.619 -3.429 1.810 1.00 92.38 71 HIS A CA 1
ATOM 547 C C . HIS A 1 71 ? -1.829 -2.512 1.575 1.00 92.38 71 HIS A C 1
ATOM 549 O O . HIS A 1 71 ? -2.318 -1.895 2.519 1.00 92.38 71 HIS A O 1
ATOM 555 N N . GLN A 1 72 ? -2.268 -2.338 0.328 1.00 88.56 72 GLN A N 1
ATOM 556 C CA . GLN A 1 72 ? -3.342 -1.395 -0.007 1.00 88.56 72 GLN A CA 1
ATOM 557 C C . GLN A 1 72 ? -4.724 -2.042 -0.080 1.00 88.56 72 GLN A C 1
ATOM 559 O O . GLN A 1 72 ? -5.717 -1.330 0.010 1.00 88.56 72 GLN A O 1
ATOM 564 N N . ILE A 1 73 ? -4.794 -3.361 -0.263 1.00 90.62 73 ILE A N 1
ATOM 565 C CA . ILE A 1 73 ? -6.055 -4.074 -0.486 1.00 90.62 73 ILE A CA 1
ATOM 566 C C . ILE A 1 73 ? -6.182 -5.240 0.490 1.00 90.62 73 ILE A C 1
ATOM 568 O O . ILE A 1 73 ? -7.104 -5.251 1.300 1.00 90.62 73 ILE A O 1
ATOM 572 N N . THR A 1 74 ? -5.257 -6.206 0.451 1.00 94.81 74 THR A N 1
ATOM 573 C CA . THR A 1 74 ? -5.401 -7.454 1.220 1.00 94.81 74 THR A CA 1
ATOM 574 C C . THR A 1 74 ? -5.412 -7.204 2.726 1.00 94.81 74 THR A C 1
ATOM 576 O O . THR A 1 74 ? -6.352 -7.595 3.414 1.00 94.81 74 THR A O 1
ATOM 579 N N . THR A 1 75 ? -4.381 -6.531 3.244 1.00 94.38 75 THR A N 1
ATOM 580 C CA . THR A 1 75 ? -4.218 -6.286 4.679 1.00 94.38 75 THR A CA 1
ATOM 581 C C . THR A 1 75 ? -5.348 -5.412 5.246 1.00 94.38 75 THR A C 1
ATOM 583 O O . THR A 1 75 ? -5.916 -5.823 6.256 1.00 94.38 75 THR A O 1
ATOM 586 N N . PRO A 1 76 ? -5.738 -4.272 4.630 1.00 92.69 76 PRO A N 1
ATOM 587 C CA . PRO A 1 76 ? -6.890 -3.494 5.094 1.00 92.69 76 PRO A CA 1
ATOM 588 C C . PRO A 1 76 ? -8.184 -4.311 5.152 1.00 92.69 76 PRO A C 1
ATOM 590 O O . PRO A 1 76 ? -8.796 -4.389 6.210 1.00 92.69 76 PRO A O 1
ATOM 593 N N . ASN A 1 77 ? -8.534 -5.024 4.074 1.00 95.06 77 ASN A N 1
ATOM 594 C CA . ASN A 1 77 ? -9.759 -5.830 4.035 1.00 95.06 77 ASN A CA 1
ATOM 595 C C . ASN A 1 77 ? -9.765 -6.940 5.095 1.00 95.06 77 ASN A C 1
ATOM 597 O O . ASN A 1 77 ? -10.807 -7.247 5.673 1.00 95.06 77 ASN A O 1
ATOM 601 N N . MET A 1 78 ? -8.609 -7.561 5.346 1.00 96.81 78 MET A N 1
ATOM 602 C CA . MET A 1 78 ? -8.464 -8.568 6.395 1.00 96.81 78 MET A CA 1
ATOM 603 C C . MET A 1 78 ? -8.677 -7.959 7.785 1.00 96.81 78 MET A C 1
ATOM 605 O O . MET A 1 78 ? -9.382 -8.549 8.599 1.00 96.81 78 MET A O 1
ATOM 609 N N . ILE A 1 79 ? -8.088 -6.791 8.060 1.00 96.44 79 ILE A N 1
ATOM 610 C CA . ILE A 1 79 ? -8.260 -6.085 9.338 1.00 96.44 79 ILE A CA 1
ATOM 611 C C . ILE A 1 79 ? -9.728 -5.702 9.541 1.00 96.44 79 ILE A C 1
ATOM 613 O O . ILE A 1 79 ? -10.264 -5.965 10.615 1.00 96.44 79 ILE A O 1
ATOM 617 N N . ASP A 1 80 ? -10.373 -5.143 8.517 1.00 95.94 80 ASP A N 1
ATOM 618 C CA . ASP A 1 80 ? -1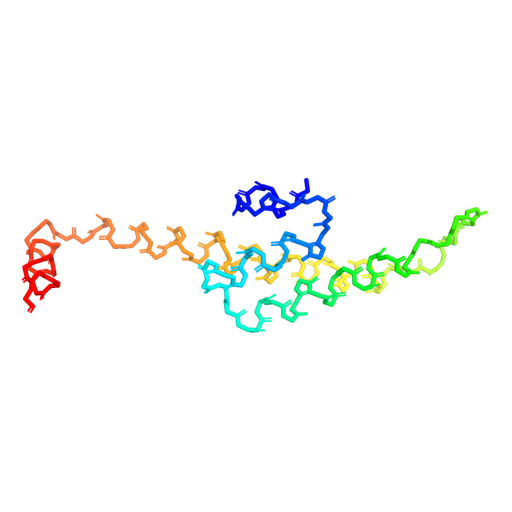1.783 -4.746 8.570 1.00 95.94 80 ASP A CA 1
ATOM 619 C C . ASP A 1 80 ? -12.683 -5.960 8.832 1.00 95.94 80 ASP A C 1
ATOM 621 O O . ASP A 1 80 ? -13.516 -5.930 9.734 1.00 95.94 80 ASP A O 1
ATOM 625 N N . SER A 1 81 ? -12.433 -7.078 8.141 1.00 96.56 81 SER A N 1
ATOM 626 C CA . SER A 1 81 ? -13.180 -8.328 8.350 1.00 96.56 81 SER A CA 1
ATOM 627 C C . SER A 1 81 ? -13.041 -8.848 9.786 1.00 96.56 81 SER A C 1
ATOM 629 O O . SER A 1 81 ? -14.030 -9.206 10.419 1.00 96.56 81 SER A O 1
ATOM 631 N N . LEU A 1 82 ? -11.821 -8.845 10.336 1.00 96.50 82 LEU A N 1
ATOM 632 C CA . LEU A 1 82 ? -11.573 -9.257 11.722 1.00 96.50 82 LEU A CA 1
ATOM 633 C C . LEU A 1 82 ? -12.218 -8.301 12.738 1.00 96.50 82 LEU A C 1
ATOM 635 O O . LEU A 1 82 ? -12.662 -8.732 13.802 1.00 96.50 82 LEU A O 1
ATOM 639 N N . PHE A 1 83 ? -12.267 -7.003 12.436 1.00 94.94 83 PHE A N 1
ATOM 640 C CA . PHE A 1 83 ? -12.945 -6.018 13.275 1.00 94.94 83 PHE A CA 1
ATOM 641 C C . PHE A 1 83 ? -14.468 -6.213 13.256 1.00 94.94 83 PHE A C 1
ATOM 643 O O . PHE A 1 83 ? -15.124 -6.120 14.298 1.00 94.94 83 PHE A O 1
ATOM 650 N N . ASP A 1 84 ? -15.032 -6.538 12.095 1.00 94.94 84 ASP A N 1
ATOM 651 C CA . ASP A 1 84 ? -16.460 -6.795 11.923 1.00 94.94 84 ASP A CA 1
ATOM 652 C C . ASP A 1 84 ? -16.941 -8.040 12.681 1.00 94.94 84 ASP A C 1
ATOM 654 O O . ASP A 1 84 ? -18.090 -8.074 13.136 1.00 94.94 84 ASP A O 1
ATOM 658 N N . GLU A 1 85 ? -16.059 -9.015 12.901 1.00 96.19 85 GLU A N 1
ATOM 659 C CA . GLU A 1 85 ? -16.320 -10.209 13.717 1.00 96.19 85 GLU A CA 1
ATOM 660 C C . GLU A 1 85 ? -16.399 -9.927 15.231 1.00 96.19 85 GLU A C 1
ATOM 662 O O . GLU A 1 85 ? -16.850 -10.781 16.000 1.00 96.19 85 GLU A O 1
ATOM 667 N N . LEU A 1 86 ? -15.997 -8.737 15.697 1.00 95.88 86 LEU A N 1
ATOM 668 C CA . LEU A 1 86 ? -16.073 -8.395 17.118 1.00 95.88 86 LEU A CA 1
ATOM 669 C C . LEU A 1 86 ? -17.531 -8.346 17.619 1.00 95.88 86 LEU A C 1
ATOM 671 O O . LEU A 1 86 ? -18.444 -7.966 16.886 1.00 95.88 86 LEU A O 1
ATOM 675 N N . PRO A 1 87 ? -17.793 -8.637 18.907 1.00 96.81 87 PRO A N 1
ATOM 676 C CA . PRO A 1 87 ? -19.120 -8.442 19.479 1.00 96.81 87 PRO A CA 1
ATOM 677 C C . PRO A 1 87 ? -19.563 -6.973 19.418 1.00 96.81 87 PRO A C 1
ATOM 679 O O . PRO A 1 87 ? -18.794 -6.067 19.741 1.00 96.81 87 PRO A O 1
ATOM 682 N N . GLU A 1 88 ? -20.844 -6.730 19.131 1.00 94.19 88 GLU A N 1
ATOM 683 C CA . GLU A 1 88 ? -21.426 -5.378 19.043 1.00 94.19 88 GLU A CA 1
ATOM 684 C C . GLU A 1 88 ? -21.178 -4.511 20.290 1.00 94.19 88 GLU A C 1
ATOM 686 O O . GLU A 1 88 ? -20.996 -3.297 20.200 1.00 94.19 88 GLU A O 1
ATOM 691 N N . GLY A 1 89 ? -21.132 -5.126 21.477 1.00 95.75 89 GLY A N 1
ATOM 692 C CA . GLY A 1 89 ? -20.791 -4.426 22.718 1.00 95.75 89 GLY A CA 1
ATOM 693 C C . GLY A 1 89 ? -19.367 -3.856 22.720 1.00 95.75 89 GLY A C 1
ATOM 694 O O . GLY A 1 89 ? -19.160 -2.741 23.199 1.00 95.75 89 GLY A O 1
ATOM 695 N N . ALA A 1 90 ? -18.406 -4.587 22.145 1.00 95.06 90 ALA A N 1
ATOM 696 C CA . ALA A 1 90 ? -17.020 -4.146 22.014 1.00 95.06 90 ALA A CA 1
ATOM 697 C C . ALA A 1 90 ? -16.895 -3.019 20.979 1.00 95.06 90 ALA A C 1
ATOM 699 O O . ALA A 1 90 ? -16.288 -1.992 21.285 1.00 95.06 90 ALA A O 1
ATOM 700 N N . LYS A 1 91 ? -17.554 -3.145 19.816 1.00 94.56 91 LYS A N 1
ATOM 701 C CA . LYS A 1 91 ? -17.590 -2.082 18.792 1.00 94.56 91 LYS A CA 1
ATOM 702 C C . LYS A 1 91 ? -18.145 -0.770 19.358 1.00 94.56 91 LYS A C 1
ATOM 704 O O . LYS A 1 91 ? -17.500 0.269 19.265 1.00 94.56 91 LYS A O 1
ATOM 709 N N . LYS A 1 92 ? -19.277 -0.826 20.073 1.00 93.50 92 LYS A N 1
ATOM 710 C CA . LYS A 1 92 ? -19.882 0.349 20.734 1.00 93.50 92 LYS A CA 1
ATOM 711 C C . LYS A 1 92 ? -18.982 0.980 21.795 1.00 93.50 92 LYS A C 1
ATOM 713 O O . LYS A 1 92 ? -19.059 2.187 22.022 1.00 93.50 92 LYS A O 1
ATOM 718 N N . HIS A 1 93 ? -18.174 0.184 22.495 1.00 94.69 93 HIS A N 1
ATOM 719 C CA . HIS A 1 93 ? -17.213 0.714 23.459 1.00 94.69 93 HIS A CA 1
ATOM 720 C C . HIS A 1 93 ? -16.075 1.470 22.758 1.00 94.69 93 HIS A C 1
ATOM 722 O O . HIS A 1 93 ? -15.728 2.568 23.189 1.00 94.69 93 HIS A O 1
ATOM 728 N N . ILE A 1 94 ? -15.557 0.921 21.656 1.00 94.06 94 ILE A N 1
ATOM 729 C CA . ILE A 1 94 ? -14.531 1.558 20.819 1.00 94.06 94 ILE A CA 1
ATOM 730 C C . ILE A 1 94 ? -15.049 2.888 20.254 1.00 94.06 94 ILE A C 1
ATOM 732 O O . ILE A 1 94 ? -14.413 3.918 20.456 1.00 94.06 94 ILE A O 1
ATOM 736 N N . GLU A 1 95 ? -16.253 2.911 19.675 1.00 92.81 95 GLU A N 1
ATOM 737 C CA . GLU A 1 95 ? -16.859 4.148 19.158 1.00 92.81 95 GLU A CA 1
ATOM 738 C C . GLU A 1 95 ? -17.033 5.233 20.229 1.00 92.81 95 GLU A C 1
ATOM 740 O O . GLU A 1 95 ? -16.861 6.419 19.954 1.00 92.81 95 GLU A O 1
ATOM 745 N N . LYS A 1 96 ? -17.407 4.849 21.458 1.00 94.56 96 LYS A N 1
ATOM 746 C CA . LYS A 1 96 ? -17.529 5.796 22.576 1.00 94.56 96 LYS A CA 1
ATOM 747 C C . LYS A 1 96 ? -16.177 6.361 22.995 1.00 94.56 96 LYS A C 1
ATOM 749 O O . LYS A 1 96 ? -16.120 7.531 23.350 1.00 94.56 96 LYS A O 1
ATOM 754 N N . ARG A 1 97 ? -15.121 5.542 22.980 1.00 94.12 97 ARG A N 1
ATOM 755 C CA . ARG A 1 97 ? -13.755 5.987 23.275 1.00 94.12 97 ARG A CA 1
ATOM 756 C C . ARG A 1 97 ? -13.275 6.992 22.231 1.00 94.12 97 ARG A C 1
ATOM 758 O O . ARG A 1 97 ? -12.744 8.016 22.621 1.00 94.12 97 ARG A O 1
ATOM 765 N N . ASP A 1 98 ? -13.488 6.713 20.946 1.00 90.31 98 ASP A N 1
ATOM 766 C CA . ASP A 1 98 ? -12.956 7.535 19.848 1.00 90.31 98 ASP A CA 1
ATOM 767 C C . ASP A 1 98 ? -13.738 8.853 19.639 1.00 90.31 98 ASP A C 1
ATOM 769 O O . ASP A 1 98 ? -13.259 9.760 18.962 1.00 90.31 98 ASP A O 1
ATOM 773 N N . LYS A 1 99 ? -14.943 8.973 20.218 1.00 88.38 99 LYS A N 1
ATOM 774 C CA . LYS A 1 99 ? -15.734 10.220 20.269 1.00 88.38 99 LYS A CA 1
ATOM 775 C C . LYS A 1 99 ? -15.364 11.152 21.436 1.00 88.38 99 LYS A C 1
ATOM 777 O O . LYS A 1 99 ? -15.908 12.256 21.482 1.00 88.38 99 LYS A O 1
ATOM 782 N N . ASN A 1 100 ? -14.505 10.713 22.360 1.00 58.19 100 ASN A N 1
ATOM 783 C CA . ASN A 1 100 ? -13.962 11.524 23.459 1.00 58.19 100 ASN A CA 1
ATOM 784 C C . ASN A 1 100 ? -12.580 12.072 23.099 1.00 58.19 100 ASN A C 1
ATOM 786 O O . ASN A 1 100 ? -12.290 13.205 23.538 1.00 58.19 100 ASN A O 1
#

Radius of gyration: 18.76 Å; chains: 1; bounding box: 38×26×55 Å

InterPro domains:
  IPR025285 Domain of unknown function DUF4145 [PF13643] (1-55)

Foldseek 3Di:
DVLVVLVQDDPDLVSSLVSCVVVPDDPVLSVLSVVLVVLVVVVDDPDDDPVPPDPVSVVSNVVSVCVNCCVRPVVVVVVVVVVVPDDPVVVVVVVVVVVD